Protein AF-A0A1M5PH09-F1 (afdb_monomer)

Foldseek 3Di:
DVDDDPVVVVVVVVVVVVVVVVVVVVVVVVVVVVVVVVVCCCCLAPVLLVVLVVLLVVLVVLLLVLLVCCLVVLDLDVSVVSNVVSLVSNVVSLVSNQVSVVHDDPVSVVVVVVSVVVNVLSVVLSVCSVVVVSVVSVVSSVVVVVVVPVVPVVVVPD

Sequence (158 aa):
MKNWKIGKKLAVSFIILIGLAAFGNFYAISNLNKAGQLNQELFEGPYQLTNQSMGVRRDLVTIARNIGRSIIEKDEVEARKHALDAFDSLDQRINVITKSLGGETDLTREFKESIKNYKSSCEEVFTAISKGEYNRASEIANELYKMQKPAEKNLIAK

Nearest PDB structures (foldseek):
  8yns-assembly1_R  TM=5.681E-01  e=2.975E-01  Homo sapiens
  9ivk-assembly1_A  TM=5.882E-01  e=1.420E+00  artificial sequences
  6m97-assembly1_A  TM=5.765E-01  e=2.220E+00  Salmo salar

Mean predicted aligned e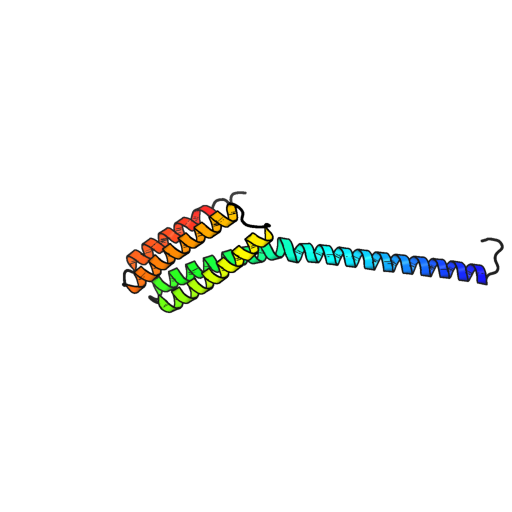rror: 11.06 Å

Structure (mmCIF, N/CA/C/O backbone):
data_AF-A0A1M5PH09-F1
#
_entry.id   AF-A0A1M5PH09-F1
#
loop_
_atom_site.group_PDB
_atom_site.id
_atom_site.type_symbol
_atom_site.label_atom_id
_atom_site.label_alt_id
_atom_site.label_comp_id
_atom_site.label_asym_id
_atom_site.label_entity_id
_atom_site.label_seq_id
_atom_site.pdbx_PDB_ins_code
_atom_site.Cartn_x
_atom_site.Cartn_y
_atom_site.Cartn_z
_atom_site.occupancy
_atom_site.B_iso_or_equiv
_atom_site.auth_seq_id
_atom_site.auth_comp_id
_atom_site.auth_asym_id
_atom_site.auth_atom_id
_atom_site.pdbx_PDB_model_num
ATOM 1 N N . MET A 1 1 ? 33.183 14.593 -60.657 1.00 60.03 1 MET A N 1
ATOM 2 C CA . MET A 1 1 ? 32.073 14.079 -61.503 1.00 60.03 1 MET A CA 1
ATOM 3 C C . MET A 1 1 ? 32.073 14.589 -62.959 1.00 60.03 1 MET A C 1
ATOM 5 O O . MET A 1 1 ? 31.146 14.263 -63.693 1.00 60.03 1 MET A O 1
ATOM 9 N N . LYS A 1 2 ? 33.078 15.349 -63.432 1.00 60.12 2 LYS A N 1
ATOM 10 C CA . LYS A 1 2 ? 33.009 15.996 -64.760 1.00 60.12 2 LYS A CA 1
ATOM 11 C C . LYS A 1 2 ? 33.141 15.013 -65.945 1.00 60.12 2 LYS A C 1
ATOM 13 O O . LYS A 1 2 ? 32.456 15.203 -66.939 1.00 60.12 2 LYS A O 1
ATOM 18 N N . ASN A 1 3 ? 33.857 13.890 -65.777 1.00 77.06 3 ASN A N 1
ATOM 19 C CA . ASN A 1 3 ? 34.206 12.963 -66.875 1.00 77.06 3 ASN A CA 1
ATOM 20 C C . ASN A 1 3 ? 33.618 11.538 -66.745 1.00 77.06 3 ASN A C 1
ATOM 22 O O . ASN A 1 3 ? 34.193 10.577 -67.247 1.00 77.06 3 ASN A O 1
ATOM 26 N N . TRP A 1 4 ? 32.509 11.348 -66.022 1.00 78.50 4 TRP A N 1
ATOM 27 C CA . TRP A 1 4 ? 31.894 10.016 -65.852 1.00 78.50 4 TRP A CA 1
ATOM 28 C C . TRP A 1 4 ? 30.730 9.784 -66.825 1.00 78.50 4 TRP A C 1
ATOM 30 O O . TRP A 1 4 ? 29.933 10.696 -67.055 1.00 78.50 4 TRP A O 1
ATOM 40 N N . LYS A 1 5 ? 30.602 8.553 -67.354 1.00 83.69 5 LYS A N 1
ATOM 41 C CA . LYS A 1 5 ? 29.442 8.122 -68.159 1.00 83.69 5 LYS A CA 1
ATOM 42 C C . LYS A 1 5 ? 28.148 8.273 -67.347 1.00 83.69 5 LYS A C 1
ATOM 44 O O . LYS A 1 5 ? 28.153 8.045 -66.136 1.00 83.69 5 LYS A O 1
ATOM 49 N N . ILE A 1 6 ? 27.047 8.626 -68.014 1.00 81.31 6 ILE A N 1
ATOM 50 C CA . ILE A 1 6 ? 25.778 9.009 -67.369 1.00 81.31 6 ILE A CA 1
ATOM 51 C C . ILE A 1 6 ? 25.249 7.936 -66.397 1.00 81.31 6 ILE A C 1
ATOM 53 O O . ILE A 1 6 ? 24.884 8.261 -65.270 1.00 81.31 6 ILE A O 1
ATOM 57 N N . GLY A 1 7 ? 25.344 6.650 -66.761 1.00 78.12 7 GLY A N 1
ATOM 58 C CA . GLY A 1 7 ? 24.914 5.537 -65.905 1.00 78.12 7 GLY A CA 1
ATOM 59 C C . GLY A 1 7 ? 25.718 5.408 -64.605 1.00 78.12 7 GLY A C 1
ATOM 60 O O . GLY A 1 7 ? 25.158 5.080 -63.565 1.00 78.12 7 GLY A O 1
ATOM 61 N N . LYS A 1 8 ? 27.013 5.757 -64.620 1.00 82.38 8 LYS A N 1
ATOM 62 C CA . LYS A 1 8 ? 27.863 5.730 -63.418 1.00 82.38 8 LYS A CA 1
ATOM 63 C C . LYS A 1 8 ? 27.536 6.886 -62.466 1.00 82.38 8 LYS A C 1
ATOM 65 O O . LYS A 1 8 ? 27.655 6.726 -61.258 1.00 82.38 8 LYS A O 1
ATOM 70 N N . LYS A 1 9 ? 27.093 8.034 -62.995 1.00 81.88 9 LYS A N 1
ATOM 71 C CA . LYS A 1 9 ? 26.597 9.162 -62.185 1.00 81.88 9 LYS A CA 1
ATOM 72 C C . LYS A 1 9 ? 25.280 8.798 -61.496 1.00 81.88 9 LYS A C 1
ATOM 74 O O . LYS A 1 9 ? 25.170 8.979 -60.290 1.00 81.88 9 LYS A O 1
ATOM 79 N N . LEU A 1 10 ? 24.338 8.219 -62.246 1.00 86.31 10 LEU A N 1
ATOM 80 C CA . LEU A 1 10 ? 23.033 7.803 -61.727 1.00 86.31 10 LEU A CA 1
ATOM 81 C C . LEU A 1 10 ? 23.161 6.731 -60.633 1.00 86.31 10 LEU A C 1
ATOM 83 O O . LEU A 1 10 ? 22.563 6.870 -59.571 1.00 86.31 10 LEU A O 1
ATOM 87 N N . ALA A 1 11 ? 23.994 5.709 -60.856 1.00 86.56 11 ALA A N 1
ATOM 88 C CA . ALA A 1 11 ? 24.234 4.655 -59.870 1.00 86.56 11 ALA A CA 1
ATOM 89 C C . ALA A 1 11 ? 24.823 5.201 -58.558 1.00 86.56 11 ALA A C 1
ATOM 91 O O . ALA A 1 11 ? 24.405 4.801 -57.478 1.00 86.56 11 ALA A O 1
ATOM 92 N N . VAL A 1 12 ? 25.759 6.152 -58.637 1.00 86.69 12 VAL A N 1
ATOM 93 C CA . VAL A 1 12 ? 26.375 6.759 -57.446 1.00 86.69 12 VAL A CA 1
ATOM 94 C C . VAL A 1 12 ? 25.376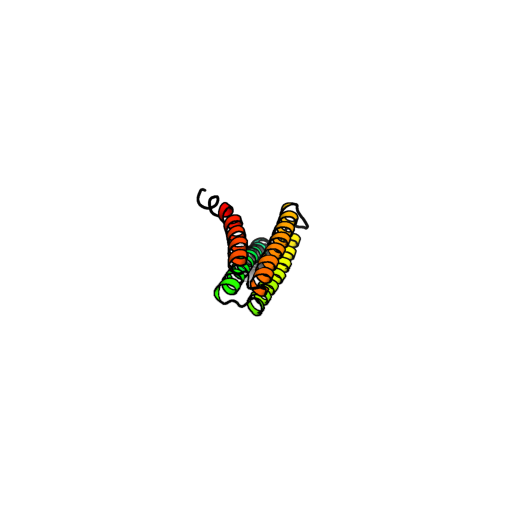 7.619 -56.678 1.00 86.69 12 VAL A C 1
ATOM 96 O O . VAL A 1 12 ? 25.300 7.502 -55.459 1.00 86.69 12 VAL A O 1
ATOM 99 N N . SER A 1 13 ? 24.561 8.422 -57.365 1.00 86.44 13 SER A N 1
ATOM 100 C CA . SER A 1 13 ? 23.472 9.169 -56.723 1.00 86.44 13 SER A CA 1
ATOM 101 C C . SER A 1 13 ? 22.466 8.242 -56.039 1.00 86.44 13 SER A C 1
ATOM 103 O O . SER A 1 13 ? 22.032 8.530 -54.928 1.00 86.44 13 SER A O 1
ATOM 105 N N . PHE A 1 14 ? 22.142 7.108 -56.660 1.00 89.12 14 PHE A N 1
ATOM 106 C CA . PHE A 1 14 ? 21.233 6.119 -56.087 1.00 89.12 14 PHE A CA 1
ATOM 107 C C . PHE A 1 14 ? 21.816 5.437 -54.840 1.00 89.12 14 PHE A C 1
ATOM 109 O O . PHE A 1 14 ? 21.127 5.315 -53.832 1.00 89.12 14 PHE A O 1
ATOM 116 N N . ILE A 1 15 ? 23.103 5.074 -54.861 1.00 91.12 15 ILE A N 1
ATOM 117 C CA . ILE A 1 15 ? 23.806 4.512 -53.695 1.00 91.12 15 ILE A CA 1
ATOM 118 C C . ILE A 1 15 ? 23.842 5.514 -52.539 1.00 91.12 15 ILE A C 1
ATOM 120 O O . ILE A 1 15 ? 23.603 5.134 -51.396 1.00 91.12 15 ILE A O 1
ATOM 124 N N . ILE A 1 16 ? 24.097 6.794 -52.824 1.00 90.25 16 ILE A N 1
ATOM 125 C CA . ILE A 1 16 ? 24.057 7.855 -51.810 1.00 90.25 16 ILE A CA 1
ATOM 126 C C . ILE A 1 16 ? 22.657 7.942 -51.191 1.00 90.25 16 ILE A C 1
ATOM 128 O O . ILE A 1 16 ? 22.532 8.029 -49.974 1.00 90.25 16 ILE A O 1
ATOM 132 N N . LEU A 1 17 ? 21.606 7.862 -52.009 1.00 91.25 17 LEU A N 1
ATOM 133 C CA . LEU A 1 17 ? 20.219 7.950 -51.554 1.00 91.25 17 LEU A CA 1
ATOM 134 C C . LEU A 1 17 ? 19.815 6.742 -50.692 1.00 91.25 17 LEU A C 1
ATOM 136 O O . LEU A 1 17 ? 19.210 6.925 -49.638 1.00 91.25 17 LEU A O 1
ATOM 140 N N . ILE A 1 18 ? 20.226 5.528 -51.077 1.00 92.38 18 ILE A N 1
ATOM 141 C CA . ILE A 1 18 ? 20.074 4.320 -50.249 1.00 92.38 18 ILE A CA 1
ATOM 142 C C . ILE A 1 18 ? 20.844 4.468 -48.937 1.00 92.38 18 ILE A C 1
ATOM 144 O O . ILE A 1 18 ? 20.310 4.133 -47.884 1.00 92.38 18 ILE A O 1
ATOM 148 N N . GLY A 1 19 ? 22.070 4.994 -48.985 1.00 89.38 19 GLY A N 1
ATOM 149 C CA . GLY A 1 19 ? 22.868 5.273 -47.796 1.00 89.38 19 GLY A CA 1
ATOM 150 C C . GLY A 1 19 ? 22.133 6.206 -46.836 1.00 89.38 19 GLY A C 1
ATOM 151 O O . GLY A 1 19 ? 21.932 5.849 -45.679 1.00 89.38 19 GLY A O 1
ATOM 152 N N . LEU A 1 20 ? 21.655 7.358 -47.320 1.00 86.88 20 LEU A N 1
ATOM 153 C CA . LEU A 1 20 ? 20.875 8.304 -46.514 1.00 86.88 20 LEU A CA 1
ATOM 154 C C . LEU A 1 20 ? 19.613 7.659 -45.926 1.00 86.88 20 LEU A C 1
ATOM 156 O O . LEU A 1 20 ? 19.326 7.849 -44.745 1.00 86.88 20 LEU A O 1
ATOM 160 N N . ALA A 1 21 ? 18.882 6.875 -46.722 1.00 84.94 21 ALA A N 1
ATOM 161 C CA . ALA A 1 21 ? 17.693 6.172 -46.254 1.00 84.94 21 ALA A CA 1
ATOM 162 C C . ALA A 1 21 ? 18.036 5.137 -45.169 1.00 84.94 21 ALA A C 1
ATOM 164 O O . ALA A 1 21 ? 17.361 5.076 -44.142 1.00 84.94 21 ALA A O 1
ATOM 165 N N . ALA A 1 22 ? 19.098 4.352 -45.348 1.00 87.12 22 ALA A N 1
ATOM 166 C CA . ALA A 1 22 ? 19.547 3.366 -44.369 1.00 87.12 22 ALA A CA 1
ATOM 167 C C . ALA A 1 22 ? 19.989 4.030 -43.054 1.00 87.12 22 ALA A C 1
ATOM 169 O O . ALA A 1 22 ? 19.579 3.587 -41.982 1.00 87.12 22 ALA A O 1
ATOM 170 N N . PHE A 1 23 ? 20.747 5.129 -43.126 1.00 86.19 23 PHE A N 1
ATOM 171 C CA . PHE A 1 23 ? 21.140 5.911 -41.949 1.00 86.19 23 PHE A CA 1
ATOM 172 C C . PHE A 1 23 ? 19.933 6.512 -41.223 1.00 86.19 23 PHE A C 1
AT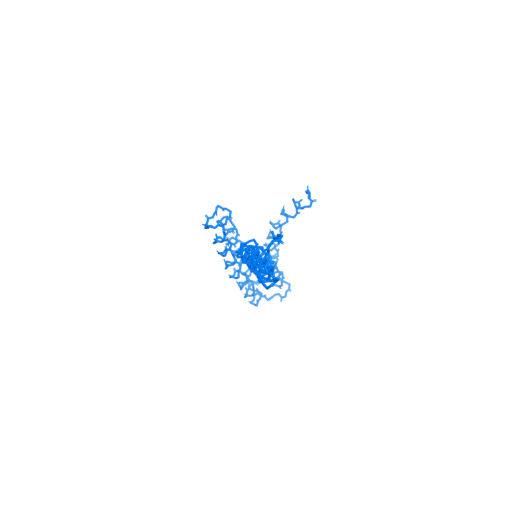OM 174 O O . PHE A 1 23 ? 19.864 6.433 -39.997 1.00 86.19 23 PHE A O 1
ATOM 181 N N . GLY A 1 24 ? 18.963 7.064 -41.958 1.00 87.88 24 GLY A N 1
ATOM 182 C CA . GLY A 1 24 ? 17.730 7.599 -41.378 1.00 87.88 24 GLY A CA 1
ATOM 183 C C . GLY A 1 24 ? 16.919 6.531 -40.643 1.00 87.88 24 GLY A C 1
ATOM 184 O O . GLY A 1 24 ? 16.517 6.741 -39.500 1.00 87.88 24 GLY A O 1
ATOM 185 N N . ASN A 1 25 ? 16.747 5.358 -41.258 1.00 87.69 25 ASN A N 1
ATOM 186 C CA . ASN A 1 25 ? 16.062 4.226 -40.629 1.00 87.69 25 ASN A CA 1
ATOM 187 C C . ASN A 1 25 ? 16.817 3.710 -39.396 1.00 87.69 25 ASN A C 1
ATOM 189 O O . ASN A 1 25 ? 16.205 3.469 -38.359 1.00 87.69 25 ASN A O 1
ATOM 193 N N . PHE A 1 26 ? 18.145 3.593 -39.466 1.00 88.19 26 PHE A N 1
ATOM 194 C CA . PHE A 1 26 ? 18.960 3.185 -38.322 1.00 88.19 26 PHE A CA 1
ATOM 195 C C . PHE A 1 26 ? 18.847 4.175 -37.154 1.00 88.19 26 PHE A C 1
ATOM 197 O O . PHE A 1 26 ? 18.678 3.768 -36.005 1.00 88.19 26 PHE A O 1
ATOM 204 N N . TYR A 1 27 ? 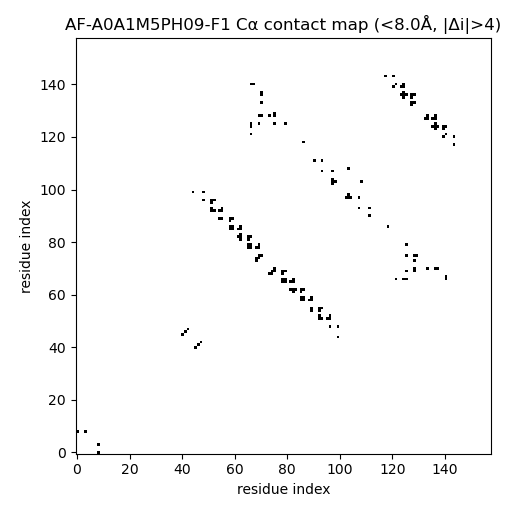18.885 5.479 -37.441 1.00 88.31 27 TYR A N 1
ATOM 205 C CA . TYR A 1 27 ? 18.719 6.526 -36.435 1.00 88.31 27 TYR A CA 1
ATOM 206 C C . TYR A 1 27 ? 17.322 6.494 -35.800 1.00 88.31 27 TYR A C 1
ATOM 208 O O . TYR A 1 27 ? 17.199 6.580 -34.578 1.00 88.31 27 TYR A O 1
ATOM 216 N N . ALA A 1 28 ? 16.276 6.300 -36.609 1.00 89.69 28 ALA A N 1
ATOM 217 C CA . ALA A 1 28 ? 14.911 6.123 -36.123 1.00 89.69 28 ALA A CA 1
ATOM 218 C C . ALA A 1 28 ? 14.781 4.904 -35.194 1.00 89.69 28 ALA A C 1
ATOM 220 O O . ALA A 1 28 ? 14.254 5.040 -34.093 1.00 89.69 28 ALA A O 1
ATOM 221 N N . ILE A 1 29 ? 15.320 3.742 -35.583 1.00 90.31 29 ILE A N 1
ATOM 222 C CA . ILE A 1 29 ? 15.312 2.527 -34.749 1.00 90.31 29 ILE A CA 1
ATOM 223 C C . ILE A 1 29 ? 16.084 2.755 -33.444 1.00 90.31 29 ILE A C 1
ATOM 225 O O . ILE A 1 29 ? 15.603 2.402 -32.370 1.00 90.31 29 ILE A O 1
ATOM 229 N N . SER A 1 30 ? 17.259 3.385 -33.511 1.00 85.75 30 SER A N 1
ATOM 230 C CA . SER A 1 30 ? 18.067 3.701 -32.327 1.00 85.75 30 SER A CA 1
ATOM 231 C C . SER A 1 30 ? 17.308 4.597 -31.342 1.00 85.75 30 SER A C 1
ATOM 233 O O . SER A 1 30 ? 17.281 4.321 -30.143 1.00 85.75 30 SER A O 1
ATOM 235 N N . ASN A 1 31 ? 16.625 5.630 -31.841 1.00 88.38 31 ASN A N 1
ATOM 236 C CA . ASN A 1 31 ? 15.822 6.518 -31.002 1.00 88.38 31 ASN A CA 1
ATOM 237 C C . ASN A 1 31 ? 14.565 5.843 -30.450 1.00 88.38 31 ASN A C 1
ATOM 239 O O . ASN A 1 31 ? 14.216 6.097 -29.302 1.00 88.38 31 ASN A O 1
ATOM 243 N N . LEU A 1 32 ? 13.914 4.967 -31.219 1.00 87.50 32 LEU A N 1
ATOM 244 C CA . LEU A 1 32 ? 12.783 4.174 -30.732 1.00 87.50 32 LEU A CA 1
ATOM 245 C C . LEU A 1 32 ? 13.206 3.220 -29.613 1.00 87.50 32 LEU A C 1
ATOM 247 O O . LEU A 1 32 ? 12.523 3.140 -28.598 1.00 87.50 32 LEU A O 1
ATOM 251 N N . ASN A 1 33 ? 14.358 2.561 -29.748 1.00 85.50 33 ASN A N 1
ATOM 252 C CA . ASN A 1 33 ? 14.894 1.697 -28.697 1.00 85.50 33 ASN A CA 1
ATOM 253 C C . ASN A 1 33 ? 15.225 2.489 -27.427 1.00 85.50 33 ASN A C 1
ATOM 255 O O . ASN A 1 33 ? 14.860 2.064 -26.334 1.00 85.50 33 ASN A O 1
ATOM 259 N N . LYS A 1 34 ? 15.853 3.666 -27.561 1.00 86.50 34 LYS A N 1
ATOM 260 C CA . LYS A 1 34 ? 16.095 4.569 -26.422 1.00 86.50 34 LYS A CA 1
ATOM 261 C C . LYS A 1 34 ? 14.791 5.006 -25.762 1.00 86.50 34 LYS A C 1
ATOM 263 O O . LYS A 1 34 ? 14.681 4.949 -24.544 1.00 86.50 34 LYS A O 1
ATOM 268 N N . ALA A 1 35 ? 13.796 5.409 -26.552 1.00 80.00 35 ALA A N 1
ATOM 269 C CA . ALA A 1 35 ? 12.484 5.784 -26.037 1.00 80.00 35 ALA A CA 1
ATOM 270 C C . ALA A 1 35 ? 11.804 4.613 -25.311 1.00 80.00 35 ALA A C 1
ATOM 272 O O . ALA A 1 35 ? 11.223 4.817 -24.252 1.00 80.00 35 ALA A O 1
ATOM 273 N N . GLY A 1 36 ? 11.930 3.388 -25.831 1.00 83.56 36 GLY A N 1
ATOM 274 C CA . GLY A 1 36 ? 11.454 2.171 -25.173 1.00 83.56 36 GLY A CA 1
ATOM 275 C C . GLY A 1 36 ? 12.120 1.928 -23.816 1.00 83.56 36 GLY A C 1
ATOM 276 O O . GLY A 1 36 ? 11.420 1.649 -22.847 1.00 83.56 36 GLY A O 1
ATOM 277 N N . GLN A 1 37 ? 13.441 2.107 -23.722 1.00 81.69 37 GLN A N 1
ATOM 278 C CA . GLN A 1 37 ? 14.192 1.985 -22.464 1.00 81.69 37 GLN A CA 1
ATOM 279 C C . GLN A 1 37 ? 13.782 3.050 -21.438 1.00 81.69 37 GLN A C 1
ATOM 281 O O . GLN A 1 37 ? 13.435 2.709 -20.314 1.00 81.69 37 GLN A O 1
ATOM 286 N N . LEU A 1 38 ? 13.727 4.323 -21.842 1.00 79.56 38 LEU A N 1
ATOM 287 C CA . LEU A 1 38 ? 13.247 5.427 -20.997 1.00 79.56 38 LEU A CA 1
ATOM 288 C C . LEU A 1 38 ? 11.816 5.188 -20.501 1.00 79.56 38 LEU A C 1
ATOM 290 O O . LEU A 1 38 ? 11.496 5.448 -19.344 1.00 79.56 38 LEU A O 1
ATOM 294 N N . ASN A 1 39 ? 10.948 4.677 -21.374 1.00 71.31 39 ASN A N 1
ATOM 295 C CA . ASN A 1 39 ? 9.582 4.330 -21.016 1.00 71.31 39 ASN A CA 1
ATOM 296 C C . ASN A 1 39 ? 9.552 3.215 -19.962 1.00 71.31 39 ASN A C 1
ATOM 298 O O . ASN A 1 39 ? 8.832 3.326 -18.974 1.00 71.31 39 ASN A O 1
ATOM 302 N N . GLN A 1 40 ? 10.361 2.171 -20.141 1.00 73.69 40 GLN A N 1
ATOM 303 C CA . GLN A 1 40 ? 10.482 1.084 -19.174 1.00 73.69 40 GLN A CA 1
ATOM 304 C C . GLN A 1 40 ? 10.986 1.589 -17.811 1.00 73.69 40 GLN A C 1
ATOM 306 O O . GLN A 1 40 ? 10.365 1.290 -16.796 1.00 73.69 40 GLN A O 1
ATOM 311 N N . GLU A 1 41 ? 12.019 2.436 -17.783 1.00 75.50 41 GLU A N 1
ATOM 312 C CA . GLU A 1 41 ? 12.540 3.049 -16.551 1.00 75.50 41 GLU A CA 1
ATOM 313 C C . GLU A 1 41 ? 11.488 3.903 -15.821 1.00 75.50 41 GLU A C 1
ATOM 315 O O . GLU A 1 41 ? 11.366 3.844 -14.594 1.00 75.50 41 GLU A O 1
ATOM 320 N N . LEU A 1 42 ? 10.686 4.675 -16.562 1.00 73.12 42 LEU A N 1
ATOM 321 C CA . LEU A 1 42 ? 9.604 5.483 -15.993 1.00 73.12 42 LEU A CA 1
ATOM 322 C C . LEU A 1 42 ? 8.479 4.621 -15.403 1.00 73.12 42 LEU A C 1
ATOM 324 O O . LEU A 1 42 ? 7.968 4.932 -14.321 1.00 73.12 42 LEU A O 1
ATOM 328 N N . PHE A 1 43 ? 8.083 3.558 -16.108 1.00 69.25 43 PHE A N 1
ATOM 329 C CA . PHE A 1 43 ? 6.989 2.685 -15.685 1.00 69.25 43 PHE A CA 1
ATOM 330 C C . PHE A 1 43 ? 7.377 1.770 -14.519 1.00 69.25 43 PHE A C 1
ATOM 332 O O . PHE A 1 43 ? 6.599 1.638 -13.572 1.00 69.25 43 PHE A O 1
ATOM 339 N N . GLU A 1 44 ? 8.568 1.171 -14.561 1.00 71.06 44 GLU A N 1
ATOM 340 C CA . GLU A 1 44 ? 9.046 0.228 -13.541 1.00 71.06 44 GLU A CA 1
ATOM 341 C C . GLU A 1 44 ? 9.567 0.931 -12.275 1.00 71.06 44 GLU A C 1
ATOM 343 O O . GLU A 1 44 ? 9.533 0.350 -11.192 1.00 71.06 44 GLU A O 1
ATOM 348 N N . GLY A 1 45 ? 10.006 2.191 -12.369 1.00 72.69 45 GLY A N 1
ATOM 349 C CA . GLY A 1 45 ? 10.486 2.955 -11.215 1.00 72.69 45 GLY A CA 1
ATOM 350 C C . GLY A 1 45 ? 9.445 3.940 -10.654 1.00 72.69 45 GLY A C 1
ATOM 351 O O . GLY A 1 45 ? 8.625 3.564 -9.806 1.00 72.69 45 GLY A O 1
ATOM 352 N N . PRO A 1 46 ? 9.465 5.224 -11.071 1.00 74.31 46 PRO A N 1
ATOM 353 C CA . PRO A 1 46 ? 8.660 6.282 -10.452 1.00 74.31 46 PRO A CA 1
ATOM 354 C C . PRO A 1 46 ? 7.145 6.059 -10.517 1.0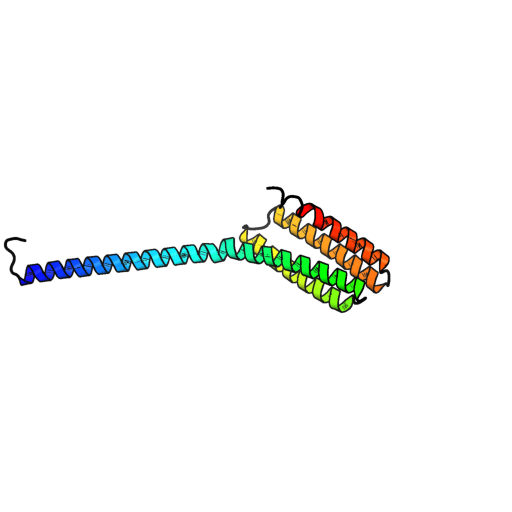0 74.31 46 PRO A C 1
ATOM 356 O O . PRO A 1 46 ? 6.427 6.391 -9.566 1.00 74.31 46 PRO A O 1
ATOM 359 N N . TYR A 1 47 ? 6.636 5.503 -11.620 1.00 78.69 47 TYR A N 1
ATOM 360 C CA . TYR A 1 47 ? 5.199 5.291 -11.790 1.00 78.69 47 TYR A CA 1
ATOM 361 C C . TYR A 1 47 ? 4.672 4.198 -10.859 1.00 78.69 47 TYR A C 1
ATOM 363 O O . TYR A 1 47 ? 3.656 4.395 -10.186 1.00 78.69 47 TYR A O 1
ATOM 371 N N . GLN A 1 48 ? 5.382 3.070 -10.762 1.00 81.81 48 GLN A N 1
ATOM 372 C CA . GLN A 1 48 ? 5.023 1.998 -9.840 1.00 81.81 48 GLN A CA 1
ATOM 373 C C . GLN A 1 48 ? 5.032 2.500 -8.395 1.00 81.81 48 GLN A C 1
ATOM 375 O O . GLN A 1 48 ? 4.051 2.279 -7.683 1.00 81.81 48 GLN A O 1
ATOM 380 N N . LEU A 1 49 ? 6.073 3.234 -7.986 1.00 84.62 49 LEU A N 1
ATOM 381 C CA . LEU A 1 49 ? 6.151 3.832 -6.652 1.00 84.62 49 LEU A CA 1
ATOM 382 C C . LEU A 1 49 ? 4.949 4.747 -6.376 1.00 84.62 49 LEU A C 1
ATOM 384 O O . LEU A 1 49 ? 4.257 4.567 -5.376 1.00 84.62 49 LEU A O 1
ATOM 388 N N . THR A 1 50 ? 4.638 5.657 -7.303 1.00 87.06 50 THR A N 1
ATOM 389 C CA . THR A 1 50 ? 3.486 6.567 -7.194 1.00 87.06 50 THR A CA 1
ATOM 390 C C . THR A 1 50 ? 2.168 5.807 -7.045 1.00 87.06 50 THR A C 1
ATOM 392 O O . THR A 1 50 ? 1.364 6.114 -6.162 1.00 87.06 50 THR A O 1
ATOM 395 N N . ASN A 1 51 ? 1.944 4.787 -7.877 1.00 89.56 51 ASN A N 1
ATOM 396 C CA . ASN A 1 51 ? 0.732 3.977 -7.831 1.00 89.56 51 ASN A CA 1
ATOM 397 C C . ASN A 1 51 ? 0.602 3.224 -6.497 1.00 89.56 51 ASN A C 1
ATOM 399 O O . ASN A 1 51 ? -0.481 3.184 -5.911 1.00 89.56 51 ASN A O 1
ATOM 403 N N . GLN A 1 52 ? 1.704 2.675 -5.972 1.00 91.94 52 GLN A N 1
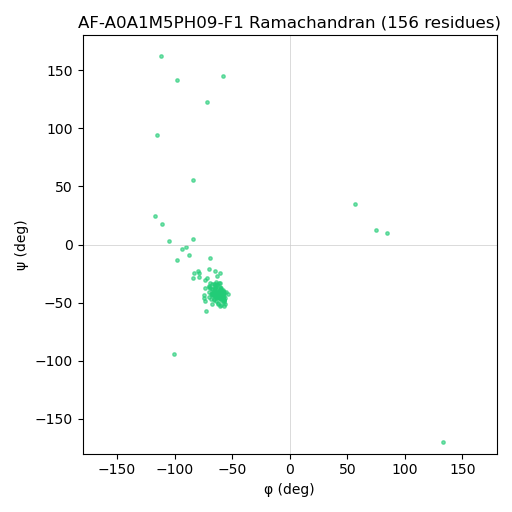ATOM 404 C CA . GLN A 1 52 ? 1.688 2.025 -4.662 1.00 91.94 52 GLN A CA 1
ATOM 405 C C . GLN A 1 52 ? 1.426 3.018 -3.529 1.00 91.94 52 GLN A C 1
ATOM 407 O O . GLN A 1 52 ? 0.587 2.735 -2.678 1.00 91.94 52 GLN A O 1
ATOM 412 N N . SER A 1 53 ? 2.058 4.195 -3.535 1.00 88.44 53 SER A N 1
ATOM 413 C CA . SER A 1 53 ? 1.815 5.241 -2.532 1.00 88.44 53 SER A CA 1
ATOM 414 C C . SER A 1 53 ? 0.362 5.729 -2.542 1.00 88.44 53 SER A C 1
ATOM 416 O O . SER A 1 53 ? -0.256 5.878 -1.486 1.00 88.44 53 SER A O 1
ATOM 418 N N . MET A 1 54 ? -0.227 5.921 -3.725 1.00 88.94 54 MET A N 1
ATOM 419 C CA . MET A 1 54 ? -1.650 6.256 -3.851 1.00 88.94 54 MET A CA 1
ATOM 420 C C . MET A 1 54 ? -2.551 5.115 -3.370 1.00 88.94 54 MET A C 1
ATOM 422 O O . MET A 1 54 ? -3.567 5.362 -2.715 1.00 88.94 54 MET A O 1
ATOM 426 N N . GLY A 1 55 ? -2.158 3.868 -3.634 1.00 90.88 55 GLY A N 1
ATOM 427 C CA . GLY A 1 55 ? -2.816 2.682 -3.099 1.00 90.88 55 GLY A CA 1
ATOM 428 C C . GLY A 1 55 ? -2.803 2.638 -1.568 1.00 90.88 55 GLY A C 1
ATOM 429 O O . GLY A 1 55 ? -3.854 2.430 -0.972 1.00 90.88 55 GLY A O 1
ATOM 430 N N . VAL A 1 56 ? -1.665 2.935 -0.932 1.00 92.31 56 VAL A N 1
ATOM 431 C CA . VAL A 1 56 ? -1.541 3.037 0.534 1.00 92.31 56 VAL A CA 1
ATOM 432 C C . VAL A 1 56 ? -2.513 4.076 1.094 1.00 92.31 56 VAL A C 1
ATOM 434 O O . VAL A 1 56 ? -3.265 3.783 2.021 1.00 92.31 56 VAL A O 1
ATOM 437 N N . ARG A 1 57 ? -2.572 5.276 0.500 1.00 85.31 57 ARG A N 1
ATOM 438 C CA . ARG A 1 57 ? -3.527 6.314 0.923 1.00 85.31 57 ARG A CA 1
ATOM 439 C C . ARG A 1 57 ? -4.975 5.833 0.814 1.00 85.31 57 ARG A C 1
ATOM 441 O O . ARG A 1 57 ? -5.769 6.056 1.726 1.00 85.31 57 ARG A O 1
ATOM 448 N N . ARG A 1 58 ? -5.329 5.190 -0.302 1.00 91.94 58 ARG A N 1
ATOM 449 C CA . ARG A 1 58 ? -6.670 4.630 -0.526 1.00 91.94 58 ARG A CA 1
ATOM 450 C C . ARG A 1 58 ? -7.020 3.583 0.535 1.00 91.94 58 ARG A C 1
ATOM 452 O O . ARG A 1 58 ? -8.144 3.595 1.038 1.00 91.94 58 ARG A O 1
ATOM 459 N N . ASP A 1 59 ? -6.078 2.712 0.876 1.00 93.38 59 ASP A N 1
ATOM 460 C CA . ASP A 1 59 ? -6.284 1.639 1.849 1.00 93.38 59 ASP A CA 1
ATOM 461 C C . ASP A 1 59 ? -6.494 2.220 3.259 1.00 93.38 59 ASP A C 1
ATOM 463 O O . ASP A 1 59 ? -7.477 1.880 3.913 1.00 93.38 59 ASP A O 1
ATOM 467 N N . LEU A 1 60 ? -5.693 3.215 3.668 1.00 90.31 60 LEU A N 1
ATOM 468 C CA . LEU A 1 60 ? -5.884 3.944 4.934 1.00 90.31 60 LEU A CA 1
ATOM 469 C C . LEU A 1 60 ? -7.261 4.619 5.034 1.00 90.31 60 LEU A C 1
ATOM 471 O O . LEU A 1 60 ? -7.939 4.509 6.056 1.00 90.31 60 LEU A O 1
ATOM 475 N N . VAL A 1 61 ? -7.710 5.289 3.967 1.00 87.56 61 VAL A N 1
ATOM 476 C CA . VAL A 1 61 ? -9.049 5.905 3.924 1.00 87.56 61 VAL A CA 1
ATOM 477 C C . VAL A 1 61 ? -10.149 4.844 3.993 1.00 87.56 61 VAL A C 1
ATOM 479 O O . VAL A 1 61 ? -11.177 5.061 4.633 1.00 87.56 61 VAL A O 1
ATOM 482 N N . THR A 1 62 ? -9.948 3.695 3.349 1.00 90.44 62 THR A N 1
ATOM 483 C CA . THR A 1 62 ? -10.902 2.577 3.376 1.00 90.44 62 THR A CA 1
ATOM 484 C C . THR A 1 62 ? -11.034 2.004 4.784 1.00 90.44 62 THR A C 1
ATOM 486 O O . THR A 1 62 ? -12.155 1.783 5.242 1.00 90.44 62 THR A O 1
ATOM 489 N N . ILE A 1 63 ? -9.920 1.838 5.499 1.00 91.62 63 ILE A N 1
ATOM 490 C CA . ILE A 1 63 ? -9.908 1.395 6.898 1.00 91.62 63 ILE A CA 1
ATOM 491 C C . ILE A 1 63 ? -10.671 2.396 7.773 1.00 91.62 63 ILE A C 1
ATOM 493 O O . ILE A 1 63 ? -11.634 2.017 8.436 1.00 91.62 63 ILE A O 1
ATOM 497 N N . ALA A 1 64 ? -10.325 3.686 7.704 1.00 87.31 64 ALA A N 1
ATOM 498 C CA . ALA A 1 64 ? -10.986 4.729 8.492 1.00 87.31 64 ALA A CA 1
ATOM 499 C C . ALA A 1 64 ? -12.505 4.801 8.235 1.00 87.31 64 ALA A C 1
ATOM 501 O O . ALA A 1 64 ? -13.293 4.958 9.169 1.00 87.31 64 ALA A O 1
ATOM 502 N N . ARG A 1 65 ? -12.935 4.639 6.976 1.00 89.12 65 ARG A N 1
ATOM 503 C CA . ARG A 1 65 ? -14.360 4.591 6.612 1.00 89.12 65 ARG A CA 1
ATOM 504 C C . ARG A 1 65 ? -15.073 3.389 7.210 1.00 89.12 65 ARG A C 1
ATOM 506 O O . ARG A 1 65 ? -16.172 3.558 7.724 1.00 89.12 65 ARG A O 1
ATOM 513 N N . ASN A 1 66 ? -14.470 2.204 7.154 1.00 92.38 66 ASN A N 1
ATOM 514 C CA . ASN A 1 66 ? -15.078 1.006 7.728 1.00 92.38 66 ASN A CA 1
ATOM 515 C C . ASN A 1 66 ? -15.143 1.081 9.258 1.00 92.38 66 ASN A C 1
ATOM 517 O O . ASN A 1 66 ? -16.146 0.680 9.836 1.00 92.38 66 ASN A O 1
ATOM 521 N N . ILE A 1 67 ? -14.161 1.701 9.916 1.00 90.00 67 ILE A N 1
ATOM 522 C CA . ILE A 1 67 ? -14.247 2.002 11.352 1.00 90.00 67 ILE A CA 1
ATOM 523 C C . ILE A 1 67 ? -15.448 2.908 11.639 1.00 90.00 67 ILE A C 1
ATOM 525 O O . ILE A 1 67 ? -16.296 2.564 12.458 1.00 90.00 67 ILE A O 1
ATOM 529 N N . GLY A 1 68 ? -15.577 4.033 10.930 1.00 87.25 68 GLY A N 1
ATOM 530 C CA . GLY A 1 68 ? -16.725 4.928 11.102 1.00 87.25 68 GLY A CA 1
ATOM 531 C C . GLY A 1 68 ? -18.061 4.225 10.839 1.00 87.25 68 GLY A C 1
ATOM 532 O O . GLY A 1 68 ? -19.001 4.364 11.621 1.00 87.25 68 GLY A O 1
ATOM 533 N N . ARG A 1 69 ? -18.119 3.406 9.785 1.00 88.62 69 ARG A N 1
ATOM 534 C CA . ARG A 1 69 ? -19.279 2.579 9.446 1.00 88.62 69 ARG A CA 1
ATOM 535 C C . ARG A 1 69 ? -19.641 1.618 10.577 1.00 88.62 69 ARG A C 1
ATOM 537 O O . ARG A 1 69 ? -20.801 1.582 10.966 1.00 88.62 69 ARG A O 1
ATOM 544 N N . SER A 1 70 ? -18.664 0.917 11.151 1.00 90.62 70 SER A N 1
ATOM 545 C CA . SER A 1 70 ? -18.900 -0.034 12.244 1.00 90.62 70 SER A CA 1
ATOM 546 C C . SER A 1 70 ? -19.499 0.621 13.490 1.00 90.62 70 SER A C 1
ATOM 548 O O . SER A 1 70 ? -20.333 0.026 14.166 1.00 90.62 70 SER A O 1
ATOM 550 N N . ILE A 1 71 ? -19.141 1.879 13.759 1.00 90.00 71 ILE A N 1
ATOM 551 C CA . ILE A 1 71 ? -19.685 2.653 14.880 1.00 90.00 71 ILE A CA 1
ATOM 552 C C . ILE A 1 71 ? -21.120 3.110 14.584 1.00 90.00 71 ILE A C 1
ATOM 554 O O . ILE A 1 71 ? -21.992 2.994 15.444 1.00 90.00 71 ILE A O 1
ATOM 558 N N . ILE A 1 72 ? -21.368 3.640 13.381 1.00 88.88 72 ILE A N 1
ATOM 559 C CA . ILE A 1 72 ? -22.663 4.224 12.992 1.00 88.88 72 ILE A CA 1
ATOM 560 C C . ILE A 1 72 ? -23.717 3.137 12.765 1.00 88.88 72 ILE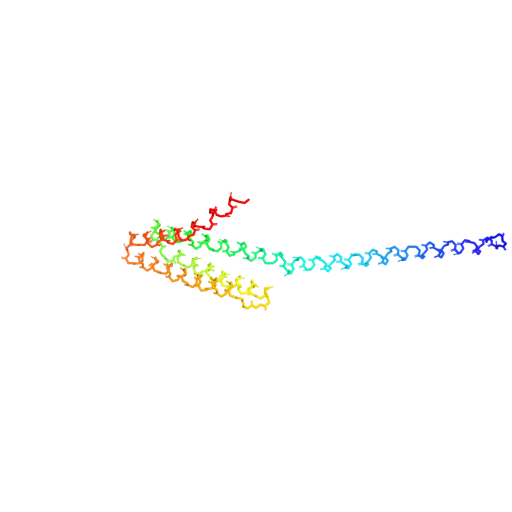 A C 1
ATOM 562 O O . ILE A 1 72 ? -24.834 3.237 13.271 1.00 88.88 72 ILE A O 1
ATOM 566 N N . GLU A 1 73 ? -23.365 2.109 11.997 1.00 88.94 73 GLU A N 1
ATOM 567 C CA . GLU A 1 73 ? -24.272 1.033 11.586 1.00 88.94 73 GLU A CA 1
ATOM 568 C C . GLU A 1 73 ? -24.331 -0.108 12.603 1.00 88.94 73 GLU A C 1
ATOM 570 O O . GLU A 1 73 ? -25.208 -0.960 12.497 1.00 88.94 73 GLU A O 1
ATOM 575 N N . LYS A 1 74 ? -23.447 -0.100 13.612 1.00 87.50 74 LYS A N 1
ATOM 576 C CA . LYS A 1 74 ? -23.322 -1.170 14.614 1.00 87.50 74 LYS A CA 1
ATOM 577 C C . LYS A 1 74 ? -23.051 -2.539 13.982 1.00 87.50 74 LYS A C 1
ATOM 579 O O . LYS A 1 74 ? -23.542 -3.556 14.458 1.00 87.50 74 LYS A O 1
ATOM 584 N N . ASP A 1 75 ? -22.290 -2.525 12.894 1.00 84.25 75 ASP A N 1
ATOM 585 C CA . ASP A 1 75 ? -21.858 -3.704 12.153 1.00 84.25 75 ASP A CA 1
ATOM 586 C C . ASP A 1 75 ? -20.340 -3.810 12.267 1.00 84.25 75 ASP A C 1
ATOM 588 O O . ASP A 1 75 ? -19.595 -3.166 11.525 1.00 84.25 75 ASP A O 1
ATOM 592 N N . GLU A 1 76 ? -19.864 -4.581 13.242 1.00 87.56 76 GLU A N 1
ATOM 593 C CA . GLU A 1 76 ? -18.444 -4.871 13.373 1.00 87.56 76 GLU A CA 1
ATOM 594 C C . GLU A 1 76 ? -17.980 -5.954 12.403 1.00 87.56 76 GLU A C 1
ATOM 596 O O . GLU A 1 76 ? -16.814 -5.947 12.029 1.00 87.56 76 GLU A O 1
ATOM 601 N N . VAL A 1 77 ? -18.843 -6.883 11.986 1.00 90.06 77 VAL A N 1
ATOM 602 C CA . VAL A 1 77 ? -18.414 -8.097 11.279 1.00 90.06 77 VAL A CA 1
ATOM 603 C C . VAL A 1 77 ? -17.975 -7.783 9.851 1.00 90.06 77 VAL A C 1
ATOM 605 O O . VAL A 1 77 ? -16.826 -8.058 9.487 1.00 90.06 77 VAL A O 1
ATOM 608 N N . GLU A 1 78 ? -18.849 -7.183 9.039 1.00 91.94 78 GLU A N 1
ATOM 609 C CA . GLU A 1 78 ? -18.509 -6.880 7.640 1.00 91.94 78 GLU A CA 1
ATOM 610 C C . GLU A 1 78 ? -17.535 -5.702 7.551 1.00 91.94 78 GLU A C 1
ATOM 612 O O . GLU A 1 78 ? -16.585 -5.725 6.763 1.00 91.94 78 GLU A O 1
ATOM 617 N N . ALA A 1 79 ? -17.692 -4.697 8.416 1.00 92.00 79 ALA A N 1
ATOM 618 C CA . ALA A 1 79 ? -16.768 -3.570 8.464 1.00 92.00 79 ALA A CA 1
ATOM 619 C C . ALA A 1 79 ? -15.341 -4.001 8.847 1.00 92.00 79 ALA A C 1
ATOM 621 O O . ALA A 1 79 ? -14.371 -3.542 8.233 1.00 92.00 79 ALA A O 1
ATOM 622 N N . ARG A 1 80 ? -15.187 -4.914 9.818 1.00 93.88 80 ARG A N 1
ATOM 623 C CA . ARG A 1 80 ? -13.876 -5.462 10.198 1.00 93.88 80 ARG A CA 1
ATOM 624 C C . ARG A 1 80 ? -13.258 -6.265 9.071 1.00 93.88 80 ARG A C 1
ATOM 626 O O . ARG A 1 80 ? -12.077 -6.084 8.794 1.00 93.88 80 ARG A O 1
ATOM 633 N N . LYS A 1 81 ? -14.038 -7.106 8.391 1.00 94.94 81 LYS A N 1
ATOM 634 C CA . LYS A 1 81 ? -13.565 -7.866 7.227 1.00 94.94 81 LYS A CA 1
ATOM 635 C C . LYS A 1 81 ? -13.007 -6.938 6.145 1.00 94.94 81 LYS A C 1
ATOM 637 O O . LYS A 1 81 ? -11.860 -7.097 5.741 1.00 94.94 81 LYS A O 1
ATOM 642 N N . HIS A 1 82 ? -13.760 -5.911 5.753 1.00 94.06 82 HIS A N 1
ATOM 643 C CA . HIS A 1 82 ? -13.295 -4.941 4.760 1.00 94.06 82 HIS A CA 1
ATOM 644 C C . HIS A 1 82 ? -12.069 -4.136 5.214 1.00 94.06 82 HIS A C 1
ATOM 646 O O . HIS A 1 82 ? -11.212 -3.804 4.392 1.00 94.06 82 HIS A O 1
ATOM 652 N N . ALA A 1 83 ? -11.962 -3.816 6.506 1.00 93.00 83 ALA A N 1
ATOM 653 C CA . ALA A 1 83 ? -10.770 -3.174 7.050 1.00 93.00 83 ALA A CA 1
ATOM 654 C C . ALA A 1 83 ? -9.546 -4.105 7.003 1.00 93.00 83 ALA A C 1
ATOM 656 O O . ALA A 1 83 ? -8.463 -3.658 6.631 1.00 93.00 83 ALA A O 1
ATOM 657 N N . LEU A 1 84 ? -9.710 -5.390 7.332 1.00 94.62 84 LEU A N 1
ATOM 658 C CA . LEU A 1 84 ? -8.643 -6.392 7.271 1.00 94.62 84 LEU A CA 1
ATOM 659 C C . LEU A 1 84 ? -8.149 -6.622 5.839 1.00 94.62 84 LEU A C 1
ATOM 661 O O . LEU A 1 84 ? -6.941 -6.580 5.619 1.00 94.62 84 LEU A O 1
ATOM 665 N N . ASP A 1 85 ? -9.054 -6.734 4.865 1.00 96.38 85 ASP A N 1
ATOM 666 C CA . ASP A 1 85 ? -8.687 -6.832 3.445 1.00 96.38 85 ASP A CA 1
ATOM 667 C C . ASP A 1 85 ? -7.854 -5.614 2.992 1.00 96.38 85 ASP A C 1
ATOM 669 O O . ASP A 1 85 ? -6.888 -5.731 2.231 1.00 96.38 85 ASP A O 1
ATOM 673 N N . ALA A 1 86 ? -8.205 -4.418 3.479 1.00 94.19 86 ALA A N 1
ATOM 674 C CA . ALA A 1 86 ? -7.458 -3.198 3.193 1.00 94.19 86 ALA A CA 1
ATOM 675 C C . ALA A 1 86 ? -6.083 -3.171 3.885 1.00 94.19 86 ALA A C 1
ATOM 677 O O . ALA A 1 86 ? -5.123 -2.693 3.280 1.00 94.19 86 ALA A O 1
ATOM 678 N N . PHE A 1 87 ? -5.957 -3.709 5.103 1.00 95.62 87 PHE A N 1
ATOM 679 C CA . PHE A 1 87 ? -4.660 -3.887 5.766 1.00 95.62 87 PHE A CA 1
ATOM 680 C C . PHE A 1 87 ? -3.753 -4.854 5.000 1.00 95.62 87 PHE A C 1
ATOM 682 O O . PHE A 1 87 ? -2.580 -4.546 4.805 1.00 95.62 87 PHE A O 1
ATOM 689 N N . ASP A 1 88 ? -4.288 -5.974 4.520 1.00 96.19 88 ASP A N 1
ATOM 690 C CA . ASP A 1 88 ? -3.512 -6.955 3.757 1.00 96.19 88 ASP A CA 1
ATOM 691 C C . ASP A 1 88 ? -3.030 -6.367 2.420 1.00 96.19 88 ASP A C 1
ATOM 693 O O . ASP A 1 88 ? -1.866 -6.527 2.042 1.00 96.19 88 ASP A O 1
ATOM 697 N N . SER A 1 89 ? -3.894 -5.609 1.730 1.00 96.31 89 SER A N 1
ATOM 698 C CA . SER A 1 89 ? -3.505 -4.818 0.552 1.00 96.31 89 SER A CA 1
ATOM 699 C C . SER A 1 89 ? -2.378 -3.842 0.897 1.00 96.31 89 SER A C 1
ATOM 701 O O . SER A 1 89 ? -1.365 -3.782 0.201 1.00 96.31 89 SER A O 1
ATOM 703 N N . LEU A 1 90 ? -2.514 -3.099 1.990 1.00 93.75 90 LEU A N 1
ATOM 704 C CA . LEU A 1 90 ? -1.546 -2.094 2.406 1.00 93.75 90 LEU A CA 1
ATOM 705 C C . LEU A 1 90 ? -0.171 -2.706 2.741 1.00 93.75 90 LEU A C 1
ATOM 707 O O . LEU A 1 90 ? 0.844 -2.180 2.278 1.00 93.75 90 LEU A O 1
ATOM 711 N N . ASP A 1 91 ? -0.127 -3.858 3.412 1.00 93.94 91 ASP A N 1
ATOM 712 C CA . ASP A 1 91 ? 1.108 -4.619 3.653 1.00 93.94 91 ASP A CA 1
ATOM 713 C C . ASP A 1 91 ? 1.779 -5.056 2.340 1.00 93.94 91 ASP A C 1
ATOM 715 O O . ASP A 1 91 ? 2.994 -4.900 2.161 1.00 93.94 91 ASP A O 1
ATOM 719 N N . GLN A 1 92 ? 1.001 -5.555 1.373 1.00 94.94 92 GLN A N 1
ATOM 720 C CA . GLN A 1 92 ? 1.527 -5.918 0.053 1.00 94.94 92 GLN A CA 1
ATOM 721 C C . GLN A 1 92 ? 2.140 -4.712 -0.665 1.00 94.94 92 GLN A C 1
ATOM 723 O O . GLN A 1 92 ? 3.243 -4.812 -1.211 1.00 94.94 92 GLN A O 1
ATOM 728 N N . ARG A 1 93 ? 1.466 -3.557 -0.640 1.00 93.50 93 ARG A N 1
ATOM 729 C CA . ARG A 1 93 ? 1.962 -2.331 -1.284 1.00 93.50 93 ARG A CA 1
ATOM 730 C C . ARG A 1 93 ? 3.252 -1.839 -0.653 1.00 93.50 93 ARG A C 1
ATOM 732 O O . ARG A 1 93 ? 4.164 -1.448 -1.377 1.00 93.50 93 ARG A O 1
ATOM 739 N N . ILE A 1 94 ? 3.361 -1.899 0.669 1.00 92.25 94 ILE A N 1
ATOM 740 C CA . ILE A 1 94 ? 4.578 -1.495 1.378 1.00 92.25 94 ILE A CA 1
ATOM 741 C C . ILE A 1 94 ? 5.735 -2.404 1.021 1.00 92.25 94 ILE A C 1
ATOM 743 O O . ILE A 1 94 ? 6.823 -1.908 0.759 1.00 92.25 94 ILE A O 1
ATOM 747 N N . ASN A 1 95 ? 5.503 -3.710 0.911 1.00 91.94 95 ASN A N 1
ATOM 748 C CA . ASN A 1 95 ? 6.538 -4.632 0.459 1.00 91.94 95 ASN A CA 1
ATOM 749 C C . ASN A 1 95 ? 7.027 -4.307 -0.960 1.00 91.94 95 ASN A C 1
ATOM 751 O O . ASN A 1 95 ? 8.222 -4.425 -1.233 1.00 91.94 95 ASN A O 1
ATOM 755 N N . VAL A 1 96 ? 6.137 -3.870 -1.858 1.00 91.31 96 VAL A N 1
ATOM 756 C CA . VAL A 1 96 ? 6.537 -3.387 -3.190 1.00 91.31 96 VAL A CA 1
ATOM 757 C C . VAL A 1 96 ? 7.360 -2.103 -3.075 1.00 91.31 96 VAL A C 1
ATOM 759 O O . VAL A 1 96 ? 8.436 -2.039 -3.660 1.00 91.31 96 VAL A O 1
ATOM 762 N N . ILE A 1 97 ? 6.918 -1.124 -2.280 1.00 89.50 97 ILE A N 1
ATOM 763 C CA . ILE A 1 97 ? 7.649 0.133 -2.045 1.00 89.50 97 ILE A CA 1
ATOM 764 C C . ILE A 1 97 ? 9.050 -0.147 -1.484 1.00 89.50 97 ILE A C 1
ATOM 766 O O . ILE A 1 97 ? 10.033 0.354 -2.018 1.00 89.50 97 ILE A O 1
ATOM 770 N N . THR A 1 98 ? 9.163 -0.996 -0.461 1.00 89.00 98 THR A N 1
ATOM 771 C CA . THR A 1 98 ? 10.438 -1.417 0.135 1.00 89.00 98 THR A CA 1
ATOM 772 C C . THR A 1 98 ? 11.369 -2.028 -0.912 1.00 89.00 98 THR A C 1
ATOM 774 O O . THR A 1 98 ? 12.536 -1.658 -0.988 1.00 89.00 98 THR A O 1
ATOM 777 N N . LYS A 1 99 ? 10.864 -2.923 -1.771 1.00 88.44 99 LYS A N 1
ATOM 778 C CA . LYS A 1 99 ? 11.668 -3.513 -2.853 1.00 88.44 99 LYS A CA 1
ATOM 779 C C . LYS A 1 99 ? 12.122 -2.467 -3.872 1.00 88.44 99 LYS A C 1
ATOM 781 O O . LYS A 1 99 ? 13.289 -2.474 -4.249 1.00 88.44 99 LYS A O 1
ATOM 786 N N . SER A 1 100 ? 11.237 -1.556 -4.279 1.00 84.50 100 SER A N 1
ATOM 787 C CA . SER A 1 100 ? 11.565 -0.472 -5.216 1.00 84.50 100 SER A CA 1
ATOM 788 C C . SER A 1 100 ? 12.608 0.505 -4.660 1.00 84.50 100 SER A C 1
ATOM 790 O O . SER A 1 100 ? 13.350 1.098 -5.434 1.00 84.50 100 SER A O 1
ATOM 792 N N . LEU A 1 101 ? 12.701 0.649 -3.334 1.00 83.06 101 LEU A N 1
ATOM 793 C CA . LEU A 1 101 ? 13.722 1.459 -2.657 1.00 83.06 101 LEU A CA 1
ATOM 794 C C . LEU A 1 101 ? 15.059 0.721 -2.447 1.00 83.06 101 LEU A C 1
ATOM 796 O O . LEU A 1 101 ? 15.964 1.266 -1.823 1.00 83.06 101 LEU A O 1
ATOM 800 N N . GLY A 1 102 ? 15.199 -0.506 -2.959 1.00 84.75 102 GLY A N 1
ATOM 801 C CA . GLY A 1 102 ? 16.415 -1.310 -2.813 1.00 84.75 102 GLY A CA 1
ATOM 802 C C . GLY A 1 102 ? 16.502 -2.099 -1.503 1.00 84.75 102 GLY A C 1
ATOM 803 O O . GLY A 1 102 ? 17.550 -2.674 -1.219 1.00 84.75 102 GLY A O 1
ATOM 804 N N . GLY A 1 103 ? 15.423 -2.166 -0.718 1.00 87.19 103 GLY A N 1
ATOM 805 C CA . GLY A 1 103 ? 15.368 -2.927 0.529 1.00 87.19 103 GLY A CA 1
ATOM 806 C C . GLY A 1 103 ? 14.761 -2.153 1.695 1.00 87.19 103 GLY A C 1
ATOM 807 O O . GLY A 1 103 ? 14.155 -1.094 1.535 1.00 87.19 103 GLY A O 1
ATOM 808 N N . GLU A 1 104 ? 14.889 -2.731 2.889 1.00 89.56 104 GLU A N 1
ATOM 809 C CA . GLU A 1 104 ? 14.379 -2.129 4.118 1.00 89.56 104 GLU A CA 1
ATOM 810 C C . GLU A 1 104 ? 15.221 -0.917 4.521 1.00 89.56 104 GLU A C 1
ATOM 812 O O . GLU A 1 104 ? 16.432 -0.999 4.700 1.00 89.56 104 GLU A O 1
ATOM 817 N N . THR A 1 105 ? 14.545 0.219 4.646 1.00 89.50 105 THR A N 1
ATOM 818 C CA . THR A 1 105 ? 15.076 1.482 5.164 1.00 89.50 105 THR A CA 1
ATOM 819 C C . THR A 1 105 ? 14.418 1.806 6.502 1.00 89.50 105 THR A C 1
ATOM 821 O O . THR A 1 105 ? 13.324 1.303 6.785 1.00 89.50 105 THR A O 1
ATOM 824 N N . ASP A 1 106 ? 15.021 2.702 7.286 1.00 89.19 106 ASP A N 1
ATOM 825 C CA . ASP A 1 106 ? 14.420 3.197 8.532 1.00 89.19 106 ASP A CA 1
ATOM 826 C C . ASP A 1 106 ? 13.007 3.741 8.311 1.00 89.19 106 ASP A C 1
ATOM 828 O O . ASP A 1 106 ? 12.088 3.363 9.031 1.00 89.19 106 ASP A O 1
ATOM 832 N N . LEU A 1 107 ? 12.796 4.500 7.230 1.00 84.38 107 LEU A N 1
ATOM 833 C CA . LEU A 1 107 ? 11.479 5.024 6.869 1.00 84.38 107 LEU A CA 1
ATOM 834 C C . LEU A 1 107 ? 10.460 3.902 6.627 1.00 84.38 107 LEU A C 1
ATOM 836 O O . LEU A 1 107 ? 9.335 3.961 7.118 1.00 84.38 107 LEU A O 1
ATOM 840 N N . THR A 1 108 ? 10.830 2.865 5.869 1.00 87.31 108 THR A N 1
ATOM 841 C CA . THR A 1 108 ? 9.907 1.749 5.601 1.00 87.31 108 THR A CA 1
ATOM 842 C C . THR A 1 108 ? 9.639 0.903 6.841 1.00 87.31 108 THR A C 1
ATOM 844 O O . THR A 1 108 ? 8.524 0.411 7.002 1.00 87.31 108 THR A O 1
ATOM 847 N N . ARG A 1 109 ? 10.628 0.761 7.729 1.00 89.75 109 ARG A N 1
ATOM 848 C CA . ARG A 1 109 ? 10.497 0.043 8.997 1.00 89.75 109 ARG A CA 1
ATOM 849 C C . ARG A 1 109 ? 9.559 0.786 9.948 1.00 89.75 109 ARG A C 1
ATOM 851 O O . ARG A 1 109 ? 8.580 0.205 10.405 1.00 89.75 109 ARG A O 1
ATOM 858 N N . GLU A 1 110 ? 9.786 2.080 10.158 1.00 86.75 110 GLU A N 1
ATOM 859 C CA . GLU A 1 110 ? 8.920 2.948 10.968 1.00 86.75 110 GLU A CA 1
ATOM 860 C C . GLU A 1 110 ? 7.490 3.003 10.422 1.00 86.75 110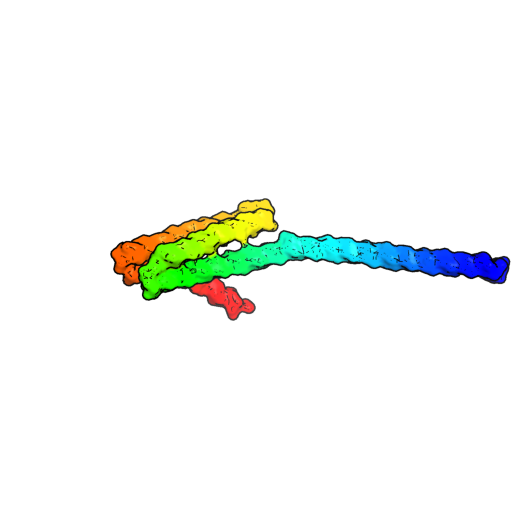 GLU A C 1
ATOM 862 O O . GLU A 1 110 ? 6.519 2.995 11.184 1.00 86.75 110 GLU A O 1
ATOM 867 N N . PHE A 1 111 ? 7.337 3.007 9.095 1.00 85.69 111 PHE A N 1
ATOM 868 C CA . PHE A 1 111 ? 6.021 2.971 8.474 1.00 85.69 111 PHE A CA 1
ATOM 869 C C . PHE A 1 111 ? 5.290 1.650 8.754 1.00 85.69 111 PHE A C 1
ATOM 871 O O . PHE A 1 111 ? 4.145 1.675 9.208 1.00 85.69 111 PHE A O 1
ATOM 878 N N . LYS A 1 112 ? 5.956 0.499 8.570 1.00 88.88 112 LYS A N 1
ATOM 879 C CA . LYS A 1 112 ? 5.400 -0.823 8.920 1.00 88.88 112 LYS A CA 1
ATOM 880 C C . LYS A 1 112 ? 5.010 -0.909 10.397 1.00 88.88 112 LYS A C 1
ATOM 882 O O . LYS A 1 112 ? 3.929 -1.399 10.719 1.00 88.88 112 LYS A O 1
ATOM 887 N N . GLU A 1 113 ? 5.860 -0.414 11.294 1.00 88.62 113 GLU A N 1
ATOM 888 C CA . GLU A 1 113 ? 5.573 -0.363 12.733 1.00 88.62 113 GLU A CA 1
ATOM 889 C C . GLU A 1 113 ? 4.342 0.505 13.029 1.00 88.62 113 GLU A C 1
ATOM 891 O O . GLU A 1 113 ? 3.437 0.077 13.749 1.00 88.62 113 GLU A O 1
ATOM 896 N N . SER A 1 114 ? 4.250 1.683 12.408 1.00 86.56 114 SER A N 1
ATOM 897 C CA . SER A 1 114 ? 3.107 2.592 12.558 1.00 86.56 114 SER A CA 1
ATOM 898 C C . SER A 1 114 ? 1.795 1.949 12.109 1.00 86.56 114 SER A C 1
ATOM 900 O O . SER A 1 114 ? 0.765 2.105 12.761 1.00 86.56 114 SER A O 1
ATOM 902 N N . ILE A 1 115 ? 1.826 1.177 11.024 1.00 88.69 115 ILE A N 1
ATOM 903 C CA . ILE A 1 115 ? 0.660 0.453 10.510 1.00 88.69 115 ILE A CA 1
ATOM 904 C C . ILE A 1 115 ? 0.263 -0.699 11.414 1.00 88.69 115 ILE A C 1
ATOM 906 O O . ILE A 1 115 ? -0.926 -0.896 11.657 1.00 88.69 115 ILE A O 1
ATOM 910 N N . LYS A 1 116 ? 1.234 -1.443 11.945 1.00 90.25 116 LYS A N 1
ATOM 911 C CA . LYS A 1 116 ? 0.966 -2.506 12.915 1.00 90.25 116 LYS A CA 1
ATOM 912 C C . LYS A 1 116 ? 0.270 -1.942 14.156 1.00 90.25 116 LYS A C 1
ATOM 914 O O . LYS A 1 116 ? -0.721 -2.510 14.613 1.00 90.25 116 LYS A O 1
ATOM 919 N N . ASN A 1 117 ? 0.747 -0.801 14.651 1.00 87.06 117 ASN A N 1
ATOM 920 C CA . ASN A 1 117 ? 0.126 -0.094 15.770 1.00 87.06 117 ASN A CA 1
ATOM 921 C C . ASN A 1 117 ? -1.280 0.394 15.403 1.00 87.06 117 ASN A C 1
ATOM 923 O O . ASN A 1 117 ? -2.222 0.166 16.158 1.00 87.06 117 ASN A O 1
ATOM 927 N N . TYR A 1 118 ? -1.448 0.975 14.210 1.00 87.69 118 TYR A N 1
ATOM 928 C CA . TYR A 1 118 ? -2.754 1.402 13.710 1.00 87.69 118 TYR A CA 1
ATOM 929 C C . TYR A 1 118 ? -3.747 0.235 13.633 1.00 87.69 118 TYR A C 1
ATOM 931 O O . TYR A 1 118 ? -4.864 0.358 14.130 1.00 87.69 118 TYR A O 1
ATOM 939 N N . LYS A 1 119 ? -3.334 -0.923 13.100 1.00 91.56 119 LYS A N 1
ATOM 940 C CA . LYS A 1 119 ? -4.141 -2.152 13.053 1.00 91.56 119 LYS A CA 1
ATOM 941 C C . LYS A 1 119 ? -4.571 -2.595 14.447 1.00 91.56 119 LYS A C 1
ATOM 943 O O . LYS A 1 119 ? -5.750 -2.865 14.647 1.00 91.56 119 LYS A O 1
ATOM 948 N N . SER A 1 120 ? -3.650 -2.598 15.413 1.00 91.06 120 SER A N 1
ATOM 949 C CA . SER A 1 120 ? -3.964 -2.918 16.811 1.00 91.06 120 SER A CA 1
ATOM 950 C C . SER A 1 120 ? -5.041 -1.992 17.381 1.00 91.06 120 SER A C 1
ATOM 952 O O . SER A 1 120 ? -6.033 -2.468 17.923 1.00 91.06 120 SER A O 1
ATOM 954 N N . SER A 1 121 ? -4.908 -0.676 17.195 1.00 86.62 121 SER A N 1
ATOM 955 C CA . SER A 1 121 ? -5.917 0.281 17.666 1.00 86.62 121 SER A CA 1
ATOM 956 C C . SER A 1 121 ? -7.265 0.124 16.956 1.00 86.62 121 SER A C 1
ATOM 958 O O . SER A 1 121 ? -8.309 0.309 17.573 1.00 86.62 121 SER A O 1
ATOM 960 N N . CYS A 1 122 ? -7.279 -0.247 15.673 1.00 90.62 122 CYS A N 1
ATOM 961 C CA . CYS A 1 122 ? -8.524 -0.538 14.955 1.00 90.62 122 CYS A CA 1
ATOM 962 C C . CYS A 1 122 ? -9.225 -1.786 15.516 1.00 90.62 122 CYS A C 1
ATOM 964 O O . CYS A 1 122 ? -10.443 -1.792 15.675 1.00 90.62 122 CYS A O 1
ATOM 966 N N . GLU A 1 123 ? -8.466 -2.828 15.862 1.00 93.38 123 GLU A N 1
ATOM 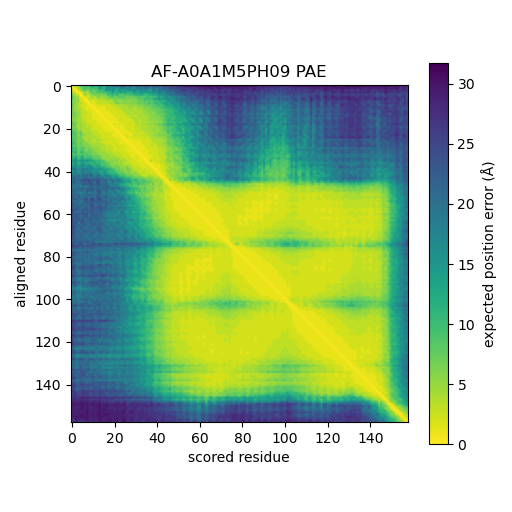967 C CA . GLU A 1 123 ? -8.998 -4.031 16.516 1.00 93.38 123 GLU A CA 1
ATOM 968 C C . GLU A 1 123 ? -9.594 -3.729 17.898 1.00 93.38 123 GLU A C 1
ATOM 970 O O . GLU A 1 123 ? -10.611 -4.315 18.277 1.00 93.38 123 GLU A O 1
ATOM 975 N N . GLU A 1 124 ? -9.029 -2.771 18.638 1.00 92.81 124 GLU A N 1
ATOM 976 C CA . GLU A 1 124 ? -9.622 -2.290 19.891 1.00 92.81 124 GLU A CA 1
ATOM 977 C C . GLU A 1 124 ? -10.988 -1.629 19.662 1.00 92.81 124 GLU A C 1
ATOM 979 O O . GLU A 1 124 ? -11.916 -1.868 20.440 1.00 92.81 124 GLU A O 1
ATOM 984 N N . VAL A 1 125 ? -11.148 -0.867 18.572 1.00 92.31 125 VAL A N 1
ATOM 985 C CA . VAL A 1 125 ? -12.446 -0.284 18.192 1.00 92.31 125 VAL A CA 1
ATOM 986 C C . VAL A 1 125 ? -13.464 -1.382 17.892 1.00 92.31 125 VAL A C 1
ATOM 988 O O . VAL A 1 125 ? -14.543 -1.385 18.484 1.00 92.31 125 VAL A O 1
ATOM 991 N N . PHE A 1 126 ? -13.124 -2.350 17.033 1.00 92.88 126 PHE A N 1
ATOM 992 C CA . PHE A 1 126 ? -14.030 -3.459 16.712 1.00 92.88 126 PHE A CA 1
ATOM 993 C C . PHE A 1 126 ? -14.389 -4.287 17.951 1.00 92.88 126 PHE A C 1
ATOM 995 O O . PHE A 1 126 ? -15.548 -4.655 18.141 1.00 92.88 126 PHE A O 1
ATOM 1002 N N . THR A 1 127 ? -13.427 -4.512 18.848 1.00 93.94 127 THR A N 1
ATOM 1003 C CA . THR A 1 127 ? -13.669 -5.204 20.119 1.00 93.94 127 THR A CA 1
ATOM 1004 C C . THR A 1 127 ? -14.644 -4.425 21.003 1.00 93.94 127 THR A C 1
ATOM 1006 O O . THR A 1 127 ? -15.561 -5.022 21.567 1.00 93.94 127 THR A O 1
ATOM 1009 N N . ALA A 1 128 ? -14.494 -3.103 21.120 1.00 93.25 128 ALA A N 1
ATOM 1010 C CA . ALA A 1 128 ? -15.425 -2.268 21.880 1.00 93.25 128 ALA A CA 1
ATOM 1011 C C . ALA A 1 128 ? -16.845 -2.323 21.289 1.00 93.25 128 ALA A C 1
ATOM 1013 O O . ALA A 1 128 ? -17.813 -2.467 22.035 1.00 93.25 128 ALA A O 1
ATOM 1014 N N . ILE A 1 129 ? -16.974 -2.304 19.958 1.00 92.19 129 ILE A N 1
ATOM 1015 C CA . ILE A 1 129 ? -18.269 -2.424 19.268 1.00 92.19 129 ILE A CA 1
ATOM 1016 C C . ILE A 1 129 ? -18.915 -3.782 19.540 1.00 92.19 129 ILE A C 1
ATOM 1018 O O . ILE A 1 129 ? -20.081 -3.819 19.927 1.00 92.19 129 ILE A O 1
ATOM 1022 N N . SER A 1 130 ? -18.154 -4.880 19.453 1.00 91.50 130 SER A N 1
ATOM 1023 C CA . SER A 1 130 ? -18.673 -6.231 19.729 1.00 91.50 130 SER A CA 1
ATOM 1024 C C . SER A 1 130 ? -19.208 -6.398 21.161 1.00 91.50 130 SER A C 1
ATOM 1026 O O . SER A 1 130 ? -20.067 -7.236 21.423 1.00 91.50 130 SER A O 1
ATOM 1028 N N . LYS A 1 131 ? -18.728 -5.571 22.101 1.00 93.50 131 LYS A N 1
ATOM 1029 C CA . LYS A 1 131 ? -19.194 -5.514 23.497 1.00 93.50 131 LYS A CA 1
ATOM 1030 C C . LYS A 1 131 ? -20.346 -4.528 23.720 1.00 93.50 131 LYS A C 1
ATOM 1032 O O . LYS A 1 131 ? -20.825 -4.397 24.842 1.00 93.50 131 LYS A O 1
ATOM 1037 N N . GLY A 1 132 ? -20.777 -3.806 22.686 1.00 91.62 132 GLY A N 1
ATOM 1038 C CA . GLY A 1 132 ? -21.768 -2.734 22.786 1.00 91.62 132 GLY A CA 1
ATOM 1039 C C . GLY A 1 132 ? -21.237 -1.430 23.401 1.00 91.62 132 GLY A C 1
ATOM 1040 O O . GLY A 1 132 ? -22.022 -0.540 23.725 1.00 91.62 132 GLY A O 1
ATOM 1041 N N . GLU A 1 133 ? -19.919 -1.277 23.557 1.00 93.25 133 GLU A N 1
ATOM 1042 C CA . GLU A 1 133 ? -19.259 -0.112 24.164 1.00 93.25 133 GLU A CA 1
ATOM 1043 C C . GLU A 1 133 ? -19.058 1.032 23.138 1.00 93.25 133 GLU A C 1
ATOM 1045 O O . GLU A 1 133 ? -17.947 1.514 22.920 1.00 93.25 133 GLU A O 1
ATOM 1050 N N . TYR A 1 134 ? -20.131 1.497 22.485 1.00 89.12 134 TYR A N 1
ATOM 1051 C CA . TYR A 1 134 ? -20.051 2.445 21.353 1.00 89.12 134 TYR A CA 1
ATOM 1052 C C . TYR A 1 134 ? -19.421 3.808 21.687 1.00 89.12 134 TYR A C 1
ATOM 1054 O O . TYR A 1 134 ? -18.742 4.398 20.844 1.00 89.12 134 TYR A O 1
ATOM 1062 N N . ASN A 1 135 ? -19.610 4.311 22.912 1.00 90.56 135 ASN A N 1
ATOM 1063 C CA . ASN A 1 135 ? -18.981 5.564 23.352 1.00 90.56 135 ASN A CA 1
ATOM 1064 C C . ASN A 1 135 ? -17.457 5.413 23.409 1.00 90.56 135 ASN A C 1
ATOM 1066 O O . ASN A 1 135 ? -16.732 6.234 22.856 1.00 90.56 135 ASN A O 1
ATOM 1070 N N . ARG A 1 136 ? -16.981 4.300 23.979 1.00 90.50 136 ARG A N 1
ATOM 1071 C CA . ARG A 1 136 ? -15.557 3.961 24.032 1.00 90.50 136 ARG A CA 1
ATOM 1072 C C . ARG A 1 136 ? -14.984 3.731 22.633 1.00 90.50 136 ARG A C 1
ATOM 1074 O O . ARG A 1 136 ? -13.912 4.236 22.321 1.00 90.50 136 ARG A O 1
ATOM 1081 N N . ALA A 1 137 ? -15.712 3.017 21.773 1.00 90.06 137 ALA A N 1
ATOM 1082 C CA . ALA A 1 137 ? -15.332 2.825 20.374 1.00 90.06 137 ALA A CA 1
ATOM 1083 C C . ALA A 1 137 ? -15.154 4.170 19.644 1.00 90.06 137 ALA A C 1
ATOM 1085 O O . ALA A 1 137 ? -14.178 4.366 18.920 1.00 90.06 137 ALA A O 1
ATOM 1086 N N . SER A 1 138 ? -16.061 5.120 19.891 1.00 89.56 138 SER A N 1
ATOM 1087 C CA . SER A 1 138 ? -16.008 6.471 19.324 1.00 89.56 138 SER A CA 1
ATOM 1088 C C . SER A 1 138 ? -14.836 7.293 19.862 1.00 89.56 138 SER A C 1
ATOM 1090 O O . SER A 1 138 ? -14.211 8.029 19.103 1.00 89.56 138 SER A O 1
ATOM 1092 N N . GLU A 1 139 ? -14.507 7.175 21.149 1.00 90.12 139 GLU A N 1
ATOM 1093 C CA . GLU A 1 139 ? -13.332 7.825 21.745 1.00 90.12 139 GLU A CA 1
ATOM 1094 C C . GLU A 1 139 ? -12.034 7.325 21.104 1.00 90.12 139 GLU A C 1
ATOM 1096 O O . GLU A 1 139 ? -11.248 8.136 20.611 1.00 90.12 139 GLU A O 1
ATOM 1101 N N . ILE A 1 140 ? -11.854 6.003 21.012 1.00 87.06 140 ILE A N 1
ATOM 1102 C CA . ILE A 1 140 ? -10.672 5.393 20.384 1.00 87.06 140 ILE A CA 1
ATOM 1103 C C . ILE A 1 140 ? -10.571 5.822 18.909 1.00 87.06 140 ILE A C 1
ATOM 1105 O O . ILE A 1 140 ? -9.511 6.252 18.453 1.00 87.06 140 ILE A O 1
ATOM 1109 N N . ALA A 1 141 ? -11.679 5.779 18.161 1.00 85.88 141 ALA A N 1
ATOM 1110 C CA . ALA A 1 141 ? -11.706 6.196 16.758 1.00 85.88 141 ALA A CA 1
ATOM 1111 C C . ALA A 1 141 ? -11.402 7.693 16.564 1.00 85.88 141 ALA A C 1
ATOM 1113 O O . ALA A 1 141 ? -10.724 8.073 15.606 1.00 85.88 141 ALA A O 1
ATOM 1114 N N . ASN A 1 142 ? -11.853 8.555 17.478 1.00 85.31 142 ASN A N 1
ATOM 1115 C CA . ASN A 1 142 ? -11.540 9.982 17.441 1.00 85.31 142 ASN A CA 1
ATOM 1116 C C . ASN A 1 142 ? -10.055 10.257 17.702 1.00 85.31 142 ASN A C 1
ATOM 1118 O O . ASN A 1 142 ? -9.479 11.128 17.047 1.00 85.31 142 ASN A O 1
ATOM 1122 N N . GLU A 1 143 ? -9.420 9.519 18.613 1.00 81.94 143 GLU A N 1
ATOM 1123 C CA . GLU A 1 143 ? -7.971 9.611 18.824 1.00 81.94 143 GLU A CA 1
ATOM 1124 C C . GLU A 1 143 ? -7.194 9.153 17.580 1.00 81.94 143 GLU A C 1
ATOM 1126 O O . GLU A 1 143 ? -6.273 9.846 17.139 1.00 81.94 143 GLU A O 1
ATOM 1131 N N . LEU A 1 144 ? -7.639 8.076 16.918 1.00 76.56 144 LEU A N 1
ATOM 1132 C CA . LEU A 1 144 ? -7.081 7.644 15.629 1.00 76.56 144 LEU A CA 1
ATOM 1133 C C . LEU A 1 144 ? -7.175 8.737 14.553 1.00 76.56 144 LEU A C 1
ATOM 1135 O O . LEU A 1 144 ? -6.216 8.971 13.815 1.00 76.56 144 LEU A O 1
ATOM 1139 N N . TYR A 1 145 ? -8.298 9.454 14.489 1.00 72.31 145 TYR A N 1
ATOM 1140 C CA . TYR A 1 145 ? -8.490 10.549 13.537 1.00 72.31 145 TYR A CA 1
ATOM 1141 C C . TYR A 1 145 ? -7.619 11.777 13.854 1.00 72.31 145 TYR A C 1
ATOM 1143 O O . TYR A 1 145 ? -7.081 12.424 12.951 1.00 72.31 145 TYR A O 1
ATOM 1151 N N . LYS A 1 146 ? -7.430 12.108 15.137 1.00 70.00 146 LYS A N 1
ATOM 1152 C CA . LYS A 1 146 ? -6.557 13.219 15.559 1.00 70.00 146 LYS A CA 1
ATOM 1153 C C . LYS A 1 146 ? -5.091 12.960 15.217 1.00 70.00 146 LYS A C 1
ATOM 1155 O O . LYS A 1 146 ? -4.412 13.901 14.814 1.00 70.00 146 LYS A O 1
ATOM 1160 N N . MET A 1 147 ? -4.628 11.712 15.301 1.00 59.31 147 MET A N 1
ATOM 1161 C CA . MET A 1 147 ? -3.267 11.329 14.902 1.00 59.31 147 MET A CA 1
ATOM 1162 C C . MET A 1 147 ? -3.003 11.494 13.394 1.00 59.31 147 MET A C 1
ATOM 1164 O O . MET A 1 147 ? -1.857 11.697 13.002 1.00 59.31 147 MET A O 1
ATOM 1168 N N . GLN A 1 148 ? -4.040 11.491 12.545 1.00 57.16 148 GLN A N 1
ATOM 1169 C CA . GLN A 1 148 ? -3.908 11.740 11.100 1.00 57.16 148 GLN A CA 1
ATOM 1170 C C . GLN A 1 148 ? -3.874 13.239 10.729 1.00 57.16 148 GLN A C 1
ATOM 1172 O O . GLN A 1 148 ? -3.296 13.611 9.708 1.00 57.16 148 GLN A O 1
ATOM 1177 N N . LYS A 1 149 ? -4.434 14.130 11.563 1.00 51.66 149 LYS A N 1
ATOM 1178 C CA . LYS A 1 149 ? -4.523 15.583 11.299 1.00 51.66 149 LYS A CA 1
ATOM 1179 C C . LYS A 1 149 ? -3.204 16.379 11.237 1.00 51.66 149 LYS A C 1
ATOM 1181 O O . LYS A 1 149 ? -3.169 17.344 10.469 1.00 51.66 149 LYS A O 1
ATOM 1186 N N . PRO A 1 150 ? -2.125 16.087 11.992 1.00 45.81 150 PRO A N 1
ATOM 1187 C CA . PRO A 1 150 ? -0.916 16.913 11.925 1.00 45.81 150 PRO A CA 1
ATOM 1188 C C . PRO A 1 150 ? -0.145 16.798 10.595 1.00 45.81 150 PRO A C 1
ATOM 1190 O O . PRO A 1 150 ? 0.701 17.648 10.328 1.00 45.81 150 PRO A O 1
ATOM 1193 N N . ALA A 1 151 ? -0.459 15.829 9.724 1.00 44.38 151 ALA A N 1
ATOM 1194 C CA . ALA A 1 151 ? 0.189 15.690 8.416 1.00 44.38 151 ALA A CA 1
ATOM 1195 C C . ALA A 1 151 ? -0.352 16.654 7.336 1.00 44.38 151 ALA A C 1
ATOM 1197 O O . ALA A 1 151 ? 0.364 16.973 6.390 1.00 44.38 151 ALA A O 1
ATOM 1198 N N . GLU A 1 152 ? -1.582 17.167 7.468 1.00 42.47 152 GLU A N 1
ATOM 1199 C CA . GLU A 1 152 ? -2.197 18.024 6.436 1.00 42.47 152 GLU A CA 1
ATOM 1200 C C . GLU A 1 152 ? -1.784 19.501 6.545 1.00 42.47 152 GLU A C 1
ATOM 1202 O O . GLU A 1 152 ? -1.689 20.193 5.532 1.00 42.47 152 GLU A O 1
ATOM 1207 N N . LYS A 1 153 ? -1.461 20.003 7.747 1.00 39.66 153 LYS A N 1
ATOM 1208 C CA . LYS A 1 153 ? -1.088 21.421 7.936 1.00 39.66 153 LYS A CA 1
ATOM 1209 C C . LYS A 1 153 ? 0.276 21.803 7.349 1.00 39.66 153 LYS A C 1
ATOM 1211 O O . LYS A 1 153 ? 0.486 22.976 7.063 1.00 39.66 153 LYS A O 1
ATOM 1216 N N . ASN A 1 154 ? 1.169 20.840 7.121 1.00 41.59 154 ASN A N 1
ATOM 1217 C CA . ASN A 1 154 ? 2.508 21.100 6.576 1.00 41.59 154 ASN A CA 1
ATOM 1218 C C . ASN A 1 154 ? 2.597 20.969 5.043 1.00 41.59 154 ASN A C 1
ATOM 1220 O O . ASN A 1 154 ? 3.649 21.253 4.478 1.00 41.59 154 ASN A O 1
ATOM 1224 N N . LEU A 1 155 ? 1.512 20.573 4.364 1.00 41.56 155 LEU A N 1
ATOM 1225 C CA . LEU A 1 155 ? 1.450 20.449 2.897 1.00 41.56 155 LEU A CA 1
ATOM 1226 C C . LEU A 1 155 ? 0.818 21.665 2.199 1.00 41.56 155 LEU A C 1
ATOM 1228 O O . LEU A 1 155 ? 0.951 21.795 0.990 1.00 41.56 155 LEU A O 1
ATOM 1232 N N . ILE A 1 156 ? 0.161 22.559 2.946 1.00 39.69 156 ILE A N 1
ATOM 1233 C CA . ILE A 1 156 ? -0.501 23.772 2.417 1.00 39.69 156 ILE A CA 1
ATOM 1234 C C . ILE A 1 156 ? 0.320 25.043 2.743 1.00 39.69 156 ILE A C 1
ATOM 1236 O O . ILE A 1 156 ? -0.091 26.157 2.441 1.00 39.69 156 ILE A O 1
ATOM 1240 N N . ALA A 1 157 ? 1.491 24.889 3.372 1.00 44.16 157 ALA A N 1
ATOM 1241 C CA . ALA A 1 157 ? 2.370 25.989 3.782 1.00 44.16 157 ALA A CA 1
ATOM 1242 C C . ALA A 1 157 ? 3.692 26.068 2.985 1.00 44.16 157 ALA A C 1
ATOM 1244 O O . ALA A 1 157 ? 4.637 26.711 3.443 1.00 44.16 157 ALA A O 1
ATOM 1245 N N . LYS A 1 158 ? 3.778 25.425 1.813 1.00 39.16 158 LYS A N 1
ATOM 1246 C CA . LYS A 1 158 ? 4.885 25.595 0.861 1.00 39.16 158 LYS A CA 1
ATOM 1247 C C . LYS A 1 158 ? 4.367 25.928 -0.526 1.00 39.16 158 LYS A C 1
ATOM 1249 O O . LYS A 1 158 ? 3.415 25.245 -0.957 1.00 39.16 158 LYS A O 1
#

Organism: NCBI:txid1121321

Secondary structure (DSSP, 8-state):
-TT--HHHHHHHHHHHHHHHHHHHHHHHHHHHHHHHHHHHHHIIIIIHHHHHHHHHHHHHHHHHHHHHHHHHH---HHHHHHHHHHHHHHHHHHHHHHHHTTS--HHHHHHHHHHHHHHHHHHHHHHHHHTT-HHHHHHHHHHHHHHHGGGTTTTS--

InterPro domains:
  IPR024478 Chemotaxis methyl-accepting receptor HlyB-like, 4HB MCP domain [PF12729] (3-143)

Radius of gyration: 30.19 Å; Cα contacts (8 Å, |Δi|>4): 92; chains: 1; bounding box: 58×34×92 Å

Solvent-accessible surface area (backbone atoms only — not comparable to full-atom values): 8528 Å² total; per-residue (Å²): 127,93,88,61,60,69,69,62,51,52,52,51,54,50,52,51,51,49,48,54,51,52,52,51,51,51,51,51,52,53,50,50,52,52,50,51,51,54,50,48,53,44,50,71,42,66,47,45,47,51,54,35,55,53,47,39,54,52,25,54,52,48,30,56,49,25,53,54,43,22,66,75,72,69,38,43,68,67,27,47,51,56,25,50,55,27,50,54,51,36,55,54,35,47,53,50,47,28,54,76,70,77,39,91,42,72,68,55,49,54,48,53,51,52,49,54,53,51,52,53,56,51,51,51,29,45,52,27,43,76,72,68,37,53,69,60,21,50,51,55,50,49,53,59,52,56,73,58,52,73,66,59,68,71,68,76,73,115

pLDDT: mean 84.01, std 12.83, range [39.16, 96.38]